Protein AF-A0A819NRN9-F1 (afdb_monomer_lite)

pLDDT: mean 94.6, std 5.28, range [55.69, 98.19]

Sequence (116 aa):
NAHVSIFRCGPLIDLCRGPPIRHTGKVKAFAITKNSSTYWEGDQTRETLQRIYGISFPEAKQLKEWKHLQEEAAKRNHRKIGLEQDLFFFHELSPGSCFFHPKGAHIYNKLIEFIR

Radius of gyration: 22.33 Å; chains: 1; bounding box: 48×38×54 Å

Foldseek 3Di:
DDDWDWDDDPPDIDTDPDDDDPHPVQFDDKDWDDKDWAAVVNDPVHDIDIDIDMDTDSDPVVVVVVVVVVVVVVVVDCVVVCVVVQQWDDDPVDPPDIGGDPNVVVVVVVVVVVVD

Structure (mmCIF, N/CA/C/O backbone):
data_AF-A0A819NRN9-F1
#
_entry.id   AF-A0A819NRN9-F1
#
loop_
_atom_site.group_PDB
_atom_site.id
_atom_site.type_symbol
_atom_site.label_atom_id
_atom_site.label_alt_id
_atom_site.label_comp_id
_atom_site.label_asym_id
_atom_site.label_entity_id
_atom_site.label_seq_id
_atom_site.pdbx_PDB_ins_code
_atom_site.Cartn_x
_atom_site.Cartn_y
_atom_site.Cartn_z
_atom_site.occupancy
_atom_site.B_iso_or_equiv
_atom_site.auth_seq_id
_atom_site.auth_comp_id
_atom_site.auth_asym_id
_atom_site.auth_atom_id
_atom_site.pdbx_PDB_model_num
ATOM 1 N N . ASN A 1 1 ? 16.189 18.869 -29.681 1.00 55.69 1 ASN A N 1
ATOM 2 C CA . ASN A 1 1 ? 15.916 17.455 -30.017 1.00 55.69 1 ASN A CA 1
ATOM 3 C C . ASN A 1 1 ? 15.747 16.643 -28.750 1.00 55.69 1 ASN A C 1
ATOM 5 O O . ASN A 1 1 ? 16.643 16.657 -27.918 1.00 55.69 1 ASN A O 1
ATOM 9 N N . ALA A 1 2 ? 14.599 15.988 -28.577 1.00 79.31 2 ALA A N 1
ATOM 10 C CA . ALA A 1 2 ? 14.393 15.053 -27.475 1.00 79.31 2 ALA A CA 1
ATOM 11 C C . ALA A 1 2 ? 14.984 13.689 -27.863 1.00 79.31 2 ALA A C 1
ATOM 13 O O . ALA A 1 2 ? 14.627 13.137 -28.901 1.00 79.31 2 ALA A O 1
ATOM 14 N N . HIS A 1 3 ? 15.904 13.164 -27.055 1.00 83.94 3 HIS A N 1
ATOM 15 C CA . HIS A 1 3 ? 16.448 11.818 -27.232 1.00 83.94 3 HIS A CA 1
ATOM 16 C C . HIS A 1 3 ? 15.538 10.801 -26.532 1.00 83.94 3 HIS A C 1
ATOM 18 O O . HIS A 1 3 ? 15.150 11.006 -25.381 1.00 83.94 3 HIS A O 1
ATOM 24 N N . VAL A 1 4 ? 15.202 9.710 -27.224 1.00 88.19 4 VAL A N 1
ATOM 25 C CA . VAL A 1 4 ? 14.418 8.590 -26.681 1.00 88.19 4 VAL A CA 1
ATOM 26 C C . VAL A 1 4 ? 15.351 7.404 -26.465 1.00 88.19 4 VAL A C 1
ATOM 28 O O . VAL A 1 4 ? 16.117 7.046 -27.356 1.00 88.19 4 VAL A O 1
ATOM 31 N N . SER A 1 5 ? 15.293 6.802 -25.281 1.00 91.25 5 SER A N 1
ATOM 32 C CA . SER A 1 5 ? 16.061 5.611 -24.924 1.00 91.25 5 SER A CA 1
ATOM 33 C C . SER A 1 5 ? 15.156 4.385 -24.850 1.00 91.25 5 SER A C 1
ATOM 35 O O . SER A 1 5 ? 14.012 4.462 -24.403 1.00 91.25 5 SER A O 1
ATOM 37 N N . ILE A 1 6 ? 15.698 3.249 -25.281 1.00 91.75 6 ILE A N 1
ATOM 38 C CA . ILE A 1 6 ? 15.008 1.961 -25.320 1.00 91.75 6 ILE A CA 1
ATOM 39 C C . ILE A 1 6 ? 15.809 0.966 -24.482 1.00 91.75 6 ILE A C 1
ATOM 41 O O . ILE A 1 6 ? 17.027 0.860 -24.631 1.00 91.75 6 ILE A O 1
ATOM 45 N N . PHE A 1 7 ? 15.126 0.222 -23.618 1.00 90.75 7 PHE A N 1
ATOM 46 C CA . PHE A 1 7 ? 15.684 -0.892 -22.867 1.00 90.75 7 PHE A CA 1
ATOM 47 C C . PHE A 1 7 ? 15.186 -2.218 -23.442 1.00 90.75 7 PHE A C 1
ATOM 49 O O . PHE A 1 7 ? 14.002 -2.371 -23.726 1.00 90.75 7 PHE A O 1
ATOM 56 N N . ARG A 1 8 ? 16.085 -3.196 -23.593 1.00 91.12 8 ARG A N 1
ATOM 57 C CA . ARG A 1 8 ? 15.747 -4.543 -24.064 1.00 91.12 8 ARG A CA 1
ATOM 58 C C . ARG A 1 8 ? 16.192 -5.594 -23.055 1.00 91.12 8 ARG A C 1
ATOM 60 O O . ARG A 1 8 ? 17.357 -5.629 -22.668 1.00 91.12 8 ARG A O 1
ATOM 67 N N . CYS A 1 9 ? 15.282 -6.492 -22.690 1.00 92.00 9 CYS A N 1
ATOM 68 C CA . CYS A 1 9 ? 15.538 -7.646 -21.832 1.00 92.00 9 CYS A CA 1
ATOM 69 C C . CYS A 1 9 ? 14.940 -8.909 -22.471 1.00 92.00 9 CYS A C 1
ATOM 71 O O . CYS A 1 9 ? 13.758 -9.207 -22.312 1.00 92.00 9 CYS A O 1
ATOM 73 N N . GLY A 1 10 ? 15.754 -9.657 -23.223 1.00 91.12 10 GLY A N 1
ATOM 74 C CA . GLY A 1 10 ? 15.272 -10.794 -24.013 1.00 91.12 10 GLY A CA 1
ATOM 75 C C . GLY A 1 10 ? 14.287 -10.337 -25.107 1.00 91.12 10 GLY A C 1
ATOM 76 O O . GLY A 1 10 ? 14.679 -9.508 -25.940 1.00 91.12 10 GLY A O 1
ATOM 77 N N . PRO A 1 11 ? 13.040 -10.854 -25.135 1.00 95.31 11 PRO A N 1
ATOM 78 C CA . PRO A 1 11 ? 12.002 -10.392 -26.059 1.00 95.31 11 PRO A CA 1
ATOM 79 C C . PRO A 1 11 ? 11.319 -9.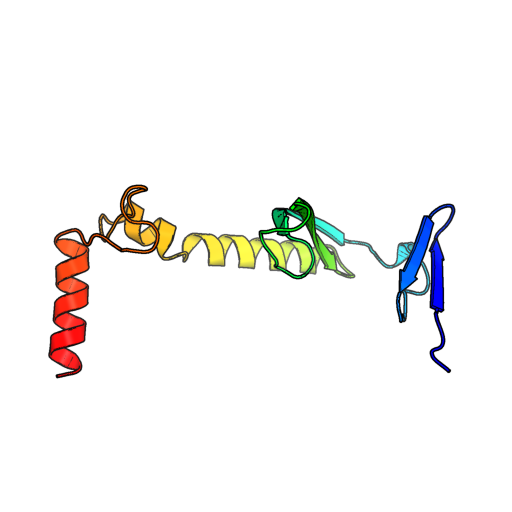088 -25.610 1.00 95.31 11 PRO A C 1
ATOM 81 O O . PRO A 1 11 ? 10.659 -8.450 -26.422 1.00 95.31 11 PRO A O 1
ATOM 84 N N . LEU A 1 12 ? 11.470 -8.681 -24.342 1.00 93.44 12 LEU A N 1
ATOM 85 C CA . LEU A 1 12 ? 10.867 -7.456 -23.818 1.00 93.44 12 LEU A CA 1
ATOM 86 C C . LEU A 1 12 ? 11.634 -6.229 -24.320 1.00 93.44 12 LEU A C 1
ATOM 88 O O . LEU A 1 12 ? 12.857 -6.160 -24.172 1.00 93.44 12 LEU A O 1
ATOM 92 N N . ILE A 1 13 ? 10.903 -5.255 -24.858 1.00 94.12 13 ILE A N 1
ATOM 93 C CA . ILE A 1 13 ? 11.399 -3.934 -25.244 1.00 94.12 13 ILE A CA 1
ATOM 94 C C . ILE A 1 13 ? 10.546 -2.903 -24.509 1.00 94.12 13 ILE A C 1
ATOM 96 O O . ILE A 1 13 ? 9.323 -2.956 -24.599 1.00 94.12 13 ILE A O 1
ATOM 100 N N . ASP A 1 14 ? 11.186 -1.992 -23.782 1.00 93.31 14 ASP A N 1
ATOM 101 C CA . ASP A 1 14 ? 10.513 -0.975 -22.976 1.00 93.31 14 ASP A CA 1
ATOM 102 C C . ASP A 1 14 ? 11.146 0.411 -23.169 1.00 93.31 14 ASP A C 1
ATOM 104 O O . ASP A 1 14 ? 12.352 0.544 -23.402 1.00 93.31 14 ASP A O 1
ATOM 108 N N . LEU A 1 15 ? 10.327 1.456 -23.076 1.00 93.69 15 LEU A N 1
ATOM 109 C CA . LEU A 1 15 ? 10.742 2.850 -23.213 1.00 93.69 15 LEU A CA 1
ATOM 110 C C . LEU A 1 15 ? 11.011 3.430 -21.825 1.00 93.69 15 LEU A C 1
ATOM 112 O O . LEU A 1 15 ? 10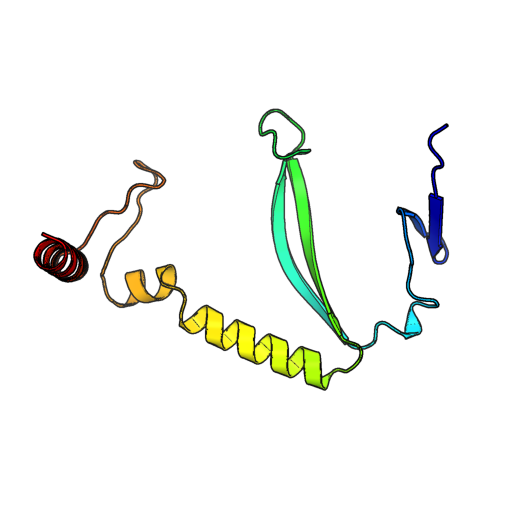.103 3.862 -21.121 1.00 93.69 15 LEU A O 1
ATOM 116 N N . CYS A 1 16 ? 12.282 3.468 -21.431 1.00 89.44 16 CYS A N 1
ATOM 117 C CA . CYS A 1 16 ? 12.692 3.951 -20.118 1.00 89.44 16 CYS A CA 1
ATOM 118 C C . CYS A 1 16 ? 13.937 4.836 -20.223 1.00 89.44 16 CYS A C 1
ATOM 120 O O . CYS A 1 16 ? 14.848 4.555 -21.003 1.00 89.44 16 CYS A O 1
ATOM 122 N N . ARG A 1 17 ? 13.995 5.901 -19.409 1.00 88.69 17 ARG A N 1
ATOM 123 C CA . ARG A 1 17 ? 15.134 6.839 -19.336 1.00 88.69 17 ARG A CA 1
ATOM 124 C C . ARG A 1 17 ? 16.331 6.314 -18.520 1.00 88.69 17 ARG A C 1
ATOM 126 O O . ARG A 1 17 ? 17.376 6.954 -18.515 1.00 88.69 17 ARG A O 1
ATOM 133 N N . GLY A 1 18 ? 16.217 5.132 -17.905 1.00 73.81 18 GLY A N 1
ATOM 134 C CA . GLY A 1 18 ? 17.344 4.362 -17.358 1.00 73.81 18 GLY A CA 1
ATOM 135 C C . GLY A 1 18 ? 17.565 4.486 -15.843 1.00 73.81 18 GLY A C 1
ATOM 136 O O . GLY A 1 18 ? 16.624 4.792 -15.117 1.00 73.81 18 GLY A O 1
ATOM 137 N N . PRO A 1 19 ? 18.810 4.236 -15.377 1.00 87.38 19 PRO A N 1
ATOM 138 C CA . PRO A 1 19 ? 19.658 3.161 -15.877 1.00 87.38 19 PRO A CA 1
ATOM 139 C C . PRO A 1 19 ? 19.101 1.809 -15.392 1.00 87.38 19 PRO A C 1
ATOM 141 O O . PRO A 1 19 ? 18.822 1.644 -14.201 1.00 87.38 19 PRO A O 1
ATOM 144 N N . PRO A 1 20 ? 18.942 0.814 -16.277 1.00 85.94 20 PRO A N 1
ATOM 145 C CA . PRO A 1 20 ? 18.553 -0.514 -15.836 1.00 85.94 20 PRO A CA 1
ATOM 146 C C . PRO A 1 20 ? 19.670 -1.136 -14.988 1.00 85.94 20 PRO A C 1
ATOM 148 O O . PRO A 1 20 ? 20.856 -0.819 -15.124 1.00 85.94 20 PRO A O 1
ATOM 151 N N . ILE A 1 21 ? 19.307 -2.100 -14.146 1.00 89.56 21 ILE A N 1
ATOM 152 C CA . ILE A 1 21 ? 20.296 -3.016 -13.575 1.00 89.56 21 ILE A CA 1
ATOM 153 C C . ILE A 1 21 ? 21.051 -3.734 -14.705 1.00 89.56 21 ILE A C 1
ATOM 155 O O . ILE A 1 21 ? 20.478 -4.060 -15.741 1.00 89.56 21 ILE A O 1
ATOM 159 N N . ARG A 1 22 ? 22.343 -4.022 -14.499 1.00 89.25 22 ARG A N 1
ATOM 160 C CA . ARG A 1 22 ? 23.201 -4.617 -15.547 1.00 89.25 22 ARG A CA 1
ATOM 161 C C . ARG A 1 22 ? 22.694 -5.963 -16.083 1.00 89.25 22 ARG A C 1
ATOM 163 O O . ARG A 1 22 ? 22.927 -6.275 -17.241 1.00 89.25 22 ARG A O 1
ATOM 170 N N . HIS A 1 23 ? 22.055 -6.768 -15.238 1.00 89.94 23 HIS A N 1
ATOM 171 C CA . HIS A 1 23 ? 21.435 -8.040 -15.611 1.00 89.94 23 HIS A CA 1
ATOM 172 C C . HIS A 1 23 ? 20.358 -8.415 -14.583 1.00 89.94 23 HIS A C 1
ATOM 174 O O . HIS A 1 23 ? 20.474 -8.083 -13.399 1.00 89.94 23 HIS A O 1
ATOM 180 N N . THR A 1 24 ? 19.333 -9.155 -15.014 1.00 90.56 24 THR A N 1
ATOM 181 C CA . THR A 1 24 ? 18.179 -9.545 -14.179 1.00 90.56 24 THR A CA 1
ATOM 182 C C . THR A 1 24 ? 18.555 -10.427 -12.993 1.00 90.56 24 THR A C 1
ATOM 184 O O . THR A 1 24 ? 17.895 -10.371 -11.963 1.00 90.56 24 THR A O 1
ATOM 187 N N . GLY A 1 25 ? 19.678 -11.151 -13.066 1.00 90.31 25 GLY A N 1
ATOM 188 C CA . GLY A 1 25 ? 20.195 -11.950 -11.949 1.00 90.31 25 GLY A CA 1
ATOM 189 C C . GLY A 1 25 ? 20.535 -11.157 -10.676 1.00 90.31 25 GLY A C 1
ATOM 190 O O . GLY A 1 25 ? 20.814 -11.784 -9.653 1.00 90.31 25 GLY A O 1
ATOM 191 N N . LYS A 1 26 ? 20.528 -9.813 -10.717 1.00 89.88 26 LYS A N 1
ATOM 192 C CA . LYS A 1 26 ? 20.623 -8.952 -9.524 1.00 89.88 26 LYS A CA 1
ATOM 193 C C . LYS A 1 26 ? 19.304 -8.823 -8.752 1.00 89.88 26 LYS A C 1
ATOM 195 O O . LYS A 1 26 ? 19.339 -8.471 -7.579 1.00 89.88 26 LYS A O 1
ATOM 200 N N . VAL A 1 27 ? 18.163 -9.115 -9.375 1.00 91.62 27 VAL A N 1
ATOM 201 C CA . VAL A 1 27 ? 16.865 -9.178 -8.691 1.00 91.62 27 VAL A CA 1
ATOM 202 C C . VAL A 1 27 ? 16.776 -10.537 -8.007 1.00 91.62 27 VAL A C 1
ATOM 204 O O . VAL A 1 27 ? 16.525 -11.546 -8.659 1.00 91.62 27 VAL A O 1
ATOM 207 N N . LYS A 1 28 ? 17.062 -10.585 -6.703 1.00 92.69 28 LYS A N 1
ATOM 208 C CA . LYS A 1 28 ? 17.082 -11.841 -5.937 1.00 92.69 28 LYS A CA 1
ATOM 209 C C . LYS A 1 28 ? 15.779 -12.078 -5.194 1.00 92.69 28 LYS A C 1
ATOM 211 O O . LYS A 1 28 ? 15.142 -13.107 -5.383 1.00 92.69 28 LYS A O 1
ATOM 216 N N . ALA A 1 29 ? 15.391 -11.129 -4.349 1.00 96.62 29 ALA A N 1
ATOM 217 C CA . ALA A 1 29 ? 14.164 -11.207 -3.579 1.00 96.62 29 ALA A CA 1
ATOM 218 C C . ALA A 1 29 ? 13.153 -10.227 -4.170 1.00 96.62 29 ALA A C 1
ATOM 220 O O . ALA A 1 29 ? 13.424 -9.033 -4.230 1.00 96.62 29 ALA A O 1
ATOM 221 N N . PHE A 1 30 ? 11.998 -10.721 -4.604 1.00 96.75 30 PHE A N 1
ATOM 222 C CA . PHE A 1 30 ? 10.915 -9.914 -5.161 1.00 96.75 30 PHE A CA 1
ATOM 223 C C . PHE A 1 30 ? 9.569 -10.412 -4.634 1.00 96.75 30 PHE A C 1
ATOM 225 O O . PHE A 1 30 ? 9.397 -11.604 -4.376 1.00 96.75 30 PHE A O 1
ATOM 232 N N . ALA A 1 31 ? 8.615 -9.501 -4.464 1.00 96.94 31 ALA A N 1
ATOM 233 C CA . ALA A 1 31 ? 7.236 -9.838 -4.148 1.00 96.94 31 ALA A CA 1
ATOM 234 C C . ALA A 1 31 ? 6.269 -8.867 -4.827 1.00 96.94 31 ALA A C 1
ATOM 236 O O . ALA A 1 31 ? 6.492 -7.656 -4.817 1.00 96.94 31 ALA A O 1
ATOM 237 N N . ILE A 1 32 ? 5.164 -9.405 -5.345 1.00 97.25 32 ILE A N 1
ATOM 238 C CA . ILE A 1 32 ? 3.968 -8.628 -5.688 1.00 97.25 32 ILE A CA 1
ATOM 239 C C . ILE A 1 32 ? 3.213 -8.351 -4.387 1.00 97.25 32 ILE A C 1
ATOM 241 O O . ILE A 1 32 ? 3.057 -9.248 -3.559 1.00 97.25 32 ILE A O 1
ATOM 245 N N . THR A 1 33 ? 2.781 -7.110 -4.186 1.00 96.19 33 THR A N 1
ATOM 246 C CA . THR A 1 33 ? 2.251 -6.647 -2.894 1.00 96.19 33 THR A CA 1
ATOM 247 C C . THR A 1 33 ? 0.772 -6.294 -2.950 1.00 96.19 33 THR A C 1
ATOM 249 O O . THR A 1 33 ? 0.050 -6.543 -1.988 1.00 96.19 33 THR A O 1
ATOM 252 N N . LYS A 1 34 ? 0.310 -5.703 -4.055 1.00 95.88 34 LYS A N 1
ATOM 253 C CA . LYS A 1 34 ? -1.065 -5.219 -4.205 1.00 95.88 34 LYS A CA 1
ATOM 254 C C . LYS A 1 34 ? -1.425 -5.053 -5.680 1.00 95.88 34 LYS A C 1
ATOM 256 O O . LYS A 1 34 ? -0.574 -4.675 -6.481 1.00 95.88 34 LYS A O 1
ATOM 261 N N . ASN A 1 35 ? -2.697 -5.235 -6.019 1.00 97.19 35 ASN A N 1
ATOM 262 C CA . ASN A 1 35 ? -3.295 -4.722 -7.249 1.00 97.19 35 ASN A CA 1
ATOM 263 C C . ASN A 1 35 ? -4.202 -3.512 -6.953 1.00 97.19 35 ASN A C 1
ATOM 265 O O . ASN A 1 35 ? -4.781 -3.383 -5.871 1.00 97.19 35 ASN A O 1
ATOM 269 N N . SER A 1 36 ? -4.324 -2.600 -7.910 1.00 97.06 36 SER A N 1
ATOM 270 C CA . SER A 1 36 ? -5.327 -1.533 -7.892 1.00 97.06 36 SER A CA 1
ATOM 271 C C . SER A 1 36 ? -5.715 -1.134 -9.309 1.00 97.06 36 SER A C 1
ATOM 273 O O . SER A 1 36 ? -4.994 -1.427 -10.258 1.00 97.06 36 SER A O 1
ATOM 275 N N . SER A 1 37 ? -6.812 -0.398 -9.449 1.00 96.69 37 SER A N 1
ATOM 276 C CA . SER A 1 37 ? -7.107 0.358 -10.664 1.00 96.69 37 SER A CA 1
ATOM 277 C C . SER A 1 37 ? -6.636 1.807 -10.524 1.00 96.69 37 SER A C 1
ATOM 279 O O . SER A 1 37 ? -6.417 2.317 -9.422 1.00 96.69 37 SER A O 1
ATOM 281 N N . THR A 1 38 ? -6.410 2.462 -11.653 1.00 96.44 38 THR A N 1
ATOM 282 C CA . THR A 1 38 ? -6.136 3.898 -11.754 1.00 96.44 38 THR A CA 1
ATOM 283 C C . THR A 1 38 ? -6.610 4.383 -13.120 1.00 96.44 38 THR A C 1
ATOM 285 O O . THR A 1 38 ? -6.982 3.562 -13.951 1.00 96.44 38 THR A O 1
ATOM 288 N N . TYR A 1 39 ? -6.578 5.684 -13.370 1.00 97.56 39 TYR A N 1
ATOM 289 C CA . TYR A 1 39 ? -6.902 6.248 -14.677 1.00 97.56 39 TYR A CA 1
ATOM 290 C C . TYR A 1 39 ? -5.646 6.815 -15.331 1.00 97.56 39 TYR A C 1
ATOM 292 O O . TYR A 1 39 ? -4.708 7.212 -14.627 1.00 97.56 39 TYR A O 1
ATOM 300 N N . TRP A 1 40 ? -5.602 6.844 -16.664 1.00 96.56 40 TRP A N 1
ATOM 301 C CA . TRP A 1 40 ? -4.494 7.474 -17.384 1.00 96.56 40 TRP A CA 1
ATOM 302 C C . TRP A 1 40 ? -4.327 8.938 -16.954 1.00 96.56 40 TRP A C 1
ATOM 304 O O . TRP A 1 40 ? -5.298 9.688 -16.899 1.00 96.56 40 TRP A O 1
ATOM 314 N N . GLU A 1 41 ? -3.102 9.330 -16.591 1.00 94.81 41 GLU A N 1
ATOM 315 C CA . GLU A 1 41 ? -2.774 10.654 -16.022 1.00 94.81 41 GLU A CA 1
ATOM 316 C C . GLU A 1 41 ? -3.594 11.058 -14.774 1.00 94.81 41 GLU A C 1
ATOM 318 O O . GLU A 1 41 ? -3.551 12.208 -14.348 1.00 94.81 41 GLU A O 1
ATOM 323 N N . GLY A 1 42 ? -4.305 10.117 -14.140 1.00 94.31 42 GLY A N 1
ATOM 324 C CA . GLY A 1 42 ? -5.222 10.405 -13.033 1.00 94.31 42 GLY A CA 1
ATOM 325 C C . GLY A 1 42 ? -6.555 11.033 -13.459 1.00 94.31 42 GLY A C 1
ATOM 326 O O . GLY A 1 42 ? -7.329 11.432 -12.594 1.00 94.31 42 GLY A O 1
ATOM 327 N N . ASP A 1 43 ? -6.839 11.101 -14.761 1.00 96.75 43 ASP A N 1
ATOM 328 C CA . ASP A 1 43 ? -8.065 11.668 -15.321 1.00 96.75 43 ASP A CA 1
ATOM 329 C C . ASP A 1 43 ? -9.158 10.598 -15.438 1.00 96.75 43 ASP A C 1
ATOM 331 O O . ASP A 1 43 ? -9.092 9.713 -16.290 1.00 96.75 43 ASP A O 1
ATOM 335 N N . GLN A 1 44 ? -10.189 10.699 -14.595 1.00 95.25 44 GLN A N 1
ATOM 336 C CA . GLN A 1 44 ? -11.310 9.749 -14.535 1.00 95.25 44 GLN A CA 1
ATOM 337 C C . GLN A 1 44 ? -12.131 9.634 -15.829 1.00 95.25 44 GLN A C 1
ATOM 339 O O . GLN A 1 44 ? -12.910 8.696 -15.967 1.00 95.25 44 GLN A O 1
ATOM 344 N N . THR A 1 45 ? -11.991 1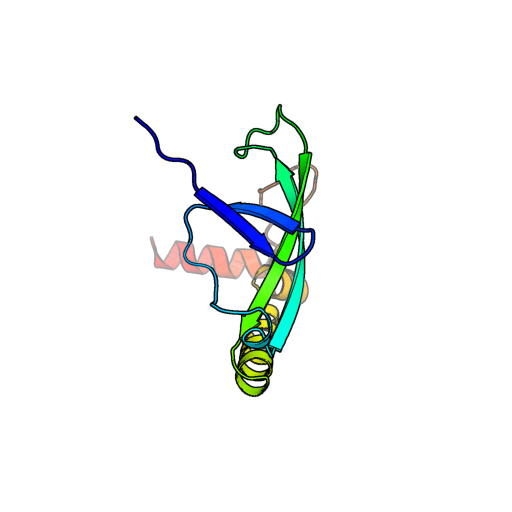0.580 -16.764 1.00 97.12 45 THR A N 1
ATOM 345 C CA . THR A 1 45 ? -12.672 10.523 -18.067 1.00 97.12 45 THR A CA 1
ATOM 346 C C . THR A 1 45 ? -11.945 9.635 -19.078 1.00 97.12 45 THR A C 1
ATOM 348 O O . THR A 1 45 ? -12.494 9.323 -20.135 1.00 97.12 45 THR A O 1
ATOM 351 N N . ARG A 1 46 ? -10.713 9.219 -18.764 1.00 96.50 46 ARG A N 1
ATOM 352 C CA . ARG A 1 46 ? -9.855 8.413 -19.634 1.00 96.50 46 ARG A CA 1
ATOM 353 C C . ARG A 1 46 ? -9.864 6.940 -19.240 1.00 96.50 46 ARG A C 1
ATOM 355 O O . ARG A 1 46 ? -10.515 6.508 -18.291 1.00 96.50 46 ARG A O 1
ATOM 362 N N . GLU A 1 47 ? -9.111 6.156 -20.002 1.00 96.19 47 GLU A N 1
ATOM 363 C CA . GLU A 1 47 ? -8.989 4.713 -19.830 1.00 96.19 47 GLU A CA 1
ATOM 364 C C . GLU A 1 47 ? -8.608 4.318 -18.396 1.00 96.19 47 GLU A C 1
ATOM 366 O O . GLU A 1 47 ? -7.708 4.892 -17.771 1.00 96.19 47 GLU A O 1
ATOM 371 N N . THR A 1 48 ? -9.290 3.287 -17.891 1.00 97.12 48 THR A N 1
ATOM 372 C CA . THR A 1 48 ? -8.942 2.647 -16.622 1.00 97.12 48 THR A CA 1
ATOM 373 C C . THR A 1 48 ? -7.797 1.666 -16.841 1.00 97.12 48 THR A C 1
ATOM 375 O O . THR A 1 48 ? -7.870 0.776 -17.684 1.00 97.12 48 THR A O 1
ATOM 378 N N . LEU A 1 49 ? -6.753 1.789 -16.031 1.00 97.50 49 LEU A N 1
ATOM 379 C CA . LEU A 1 49 ? -5.558 0.961 -16.057 1.00 97.50 49 LEU A CA 1
ATOM 380 C C . LEU A 1 49 ? -5.494 0.055 -14.832 1.00 97.50 49 LEU A C 1
ATOM 382 O O . LEU A 1 49 ? -5.858 0.448 -13.720 1.00 97.50 49 LEU A O 1
ATOM 386 N N . GLN A 1 50 ? -4.954 -1.145 -15.027 1.00 97.69 50 GLN A N 1
ATOM 387 C CA . GLN A 1 50 ? -4.605 -2.054 -13.940 1.00 97.69 50 GLN A CA 1
ATOM 388 C C . GLN A 1 50 ? -3.172 -1.781 -13.486 1.00 97.69 50 GLN A C 1
ATOM 390 O O . GLN A 1 50 ? -2.234 -1.793 -14.281 1.00 97.69 50 GLN A O 1
ATOM 395 N N . ARG A 1 51 ? -2.997 -1.542 -12.189 1.00 97.31 51 ARG A N 1
ATOM 396 C CA . ARG A 1 51 ? -1.705 -1.284 -11.560 1.00 97.31 51 ARG A CA 1
ATOM 397 C C . ARG A 1 51 ? -1.345 -2.435 -10.631 1.00 97.31 51 ARG A C 1
ATOM 399 O O . ARG A 1 51 ? -2.081 -2.745 -9.696 1.00 97.31 51 ARG A O 1
ATOM 406 N N . ILE A 1 52 ? -0.174 -3.020 -10.858 1.00 97.75 52 ILE A N 1
ATOM 407 C CA . ILE A 1 52 ? 0.410 -4.053 -10.001 1.00 97.75 52 ILE A CA 1
ATOM 408 C C . ILE A 1 52 ? 1.585 -3.433 -9.249 1.00 97.75 52 ILE A C 1
ATOM 410 O O . ILE A 1 52 ? 2.523 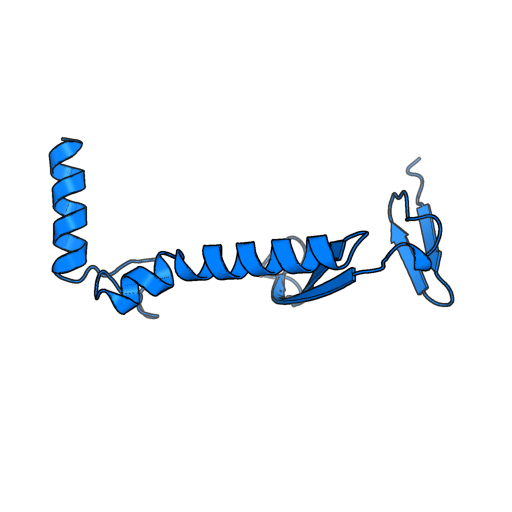-2.920 -9.855 1.00 97.75 52 ILE A O 1
ATOM 414 N N . TYR A 1 53 ? 1.528 -3.472 -7.922 1.00 98.12 53 TYR A N 1
ATOM 415 C CA . TYR A 1 53 ? 2.615 -3.045 -7.052 1.00 98.12 53 TYR A CA 1
ATOM 416 C C . TYR A 1 53 ? 3.521 -4.231 -6.741 1.00 98.12 53 TYR A C 1
ATOM 418 O O . TYR A 1 53 ? 3.052 -5.326 -6.422 1.00 98.12 53 TYR A O 1
ATOM 426 N N . GLY A 1 54 ? 4.827 -3.997 -6.782 1.00 96.81 54 GLY A N 1
ATOM 427 C CA . GLY A 1 54 ? 5.832 -4.968 -6.381 1.00 96.81 54 GLY A CA 1
ATOM 428 C C . GLY A 1 54 ? 7.035 -4.283 -5.752 1.00 96.81 54 GLY A C 1
ATOM 429 O O . GLY A 1 54 ? 7.241 -3.082 -5.919 1.00 96.81 54 GLY A O 1
ATOM 430 N N . ILE A 1 55 ? 7.817 -5.053 -5.009 1.00 97.19 55 ILE A N 1
ATOM 431 C CA . ILE A 1 55 ? 9.044 -4.590 -4.366 1.00 97.19 55 ILE A CA 1
ATOM 432 C C . ILE A 1 55 ? 10.136 -5.642 -4.521 1.00 97.19 55 ILE A C 1
ATOM 434 O O . ILE A 1 55 ? 9.852 -6.841 -4.507 1.00 97.19 55 ILE A O 1
ATOM 438 N N . SER A 1 56 ? 11.385 -5.201 -4.658 1.00 96.56 56 SER A N 1
ATOM 439 C CA . SER A 1 56 ? 12.548 -6.085 -4.713 1.00 96.56 56 SER A CA 1
ATOM 440 C C . SER A 1 56 ? 13.671 -5.626 -3.795 1.00 96.56 56 SER A C 1
ATOM 442 O O . SER A 1 56 ? 13.904 -4.426 -3.667 1.00 96.56 56 SER A O 1
ATOM 444 N N . PHE A 1 57 ? 14.418 -6.584 -3.251 1.00 95.69 57 PHE A N 1
ATOM 445 C CA . PHE A 1 57 ? 15.628 -6.366 -2.466 1.00 95.69 57 PHE A CA 1
ATOM 446 C C . PHE A 1 57 ? 16.795 -7.220 -2.997 1.00 95.69 57 PHE A C 1
ATOM 448 O O . PHE A 1 57 ? 16.563 -8.301 -3.557 1.00 95.69 57 PHE A O 1
ATOM 455 N N . PRO A 1 58 ? 18.052 -6.774 -2.802 1.00 93.75 58 PRO A N 1
ATOM 456 C CA . PRO A 1 58 ? 19.239 -7.581 -3.091 1.00 93.75 58 PRO A CA 1
ATOM 457 C C . PRO A 1 58 ? 19.287 -8.903 -2.315 1.00 93.75 58 PRO A C 1
ATOM 459 O O . PRO A 1 58 ? 19.800 -9.891 -2.836 1.00 93.75 58 PRO A O 1
ATOM 462 N N . GLU A 1 59 ? 18.729 -8.941 -1.099 1.00 95.06 59 GLU A N 1
ATOM 463 C CA . GLU A 1 59 ? 18.745 -10.116 -0.224 1.00 95.06 59 GLU A CA 1
ATOM 464 C C . GLU A 1 59 ? 17.354 -10.490 0.309 1.00 95.06 59 GLU A C 1
ATOM 466 O O . GLU A 1 59 ? 16.519 -9.638 0.624 1.00 95.06 59 GLU A O 1
ATOM 471 N N . ALA A 1 60 ? 17.118 -11.792 0.500 1.00 96.00 60 ALA A N 1
ATOM 472 C CA . ALA A 1 60 ? 15.854 -12.308 1.035 1.00 96.00 60 ALA A CA 1
ATOM 473 C C . ALA A 1 60 ? 15.579 -11.861 2.482 1.00 96.00 60 ALA A C 1
ATOM 475 O O . ALA A 1 60 ? 14.418 -11.683 2.859 1.00 96.00 60 ALA A O 1
ATOM 476 N N . LYS A 1 61 ? 16.631 -11.636 3.283 1.00 97.56 61 LYS A N 1
ATOM 477 C CA . LYS A 1 61 ? 16.509 -11.148 4.665 1.00 97.56 61 LYS A CA 1
ATOM 478 C C . LYS A 1 61 ? 15.828 -9.777 4.715 1.00 97.56 61 LYS A C 1
ATOM 480 O O . LYS A 1 61 ? 14.905 -9.596 5.502 1.00 97.56 61 LYS A O 1
ATOM 485 N N . GLN A 1 62 ? 16.220 -8.864 3.827 1.00 97.75 62 GLN A N 1
ATOM 486 C CA . GLN A 1 62 ? 15.648 -7.517 3.745 1.00 97.75 62 GLN A CA 1
ATOM 487 C C . GLN A 1 62 ? 14.174 -7.551 3.330 1.00 97.75 62 GLN A C 1
ATOM 489 O O . GLN A 1 62 ? 13.356 -6.832 3.892 1.00 97.75 62 GLN A O 1
ATOM 494 N N . LEU A 1 63 ? 13.804 -8.438 2.396 1.00 97.62 63 LEU A N 1
ATOM 495 C CA . LEU A 1 63 ? 12.399 -8.616 2.025 1.00 97.62 63 LEU A CA 1
ATOM 496 C C . LEU A 1 63 ? 11.564 -9.142 3.202 1.00 97.62 63 LEU A C 1
ATOM 498 O O . LEU A 1 63 ? 10.430 -8.705 3.388 1.00 97.62 63 LEU A O 1
ATOM 502 N N . LYS A 1 64 ? 12.107 -10.070 3.999 1.00 97.75 64 LYS A N 1
ATOM 503 C CA . LYS A 1 64 ? 11.431 -10.589 5.196 1.00 97.75 64 LYS A CA 1
ATOM 504 C C . LYS A 1 64 ? 11.232 -9.495 6.247 1.00 97.75 64 LYS A C 1
ATOM 506 O O . LYS A 1 64 ? 10.137 -9.371 6.785 1.00 97.75 64 LYS A O 1
ATOM 511 N N . GLU A 1 65 ? 12.263 -8.697 6.504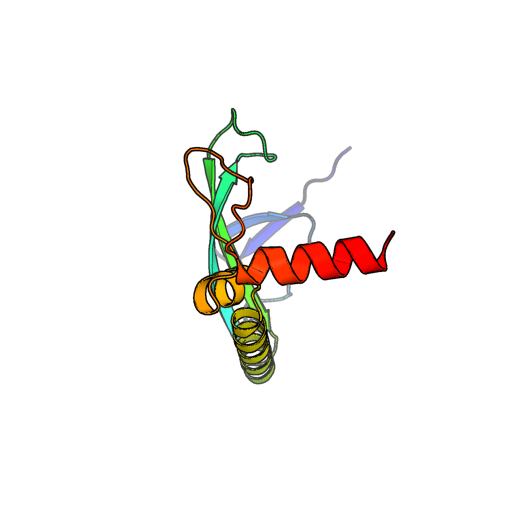 1.00 98.19 65 GLU A N 1
ATOM 512 C CA . GLU A 1 65 ? 12.194 -7.553 7.418 1.00 98.19 65 GLU A CA 1
ATOM 513 C C . GLU A 1 65 ? 11.168 -6.519 6.944 1.00 98.19 65 GLU A C 1
ATOM 515 O O . GLU A 1 65 ? 10.293 -6.117 7.708 1.00 98.19 65 GLU A O 1
ATOM 520 N N . TRP A 1 66 ? 11.190 -6.169 5.656 1.00 97.94 66 TRP A N 1
ATOM 521 C CA . TRP A 1 66 ? 10.205 -5.266 5.072 1.00 97.94 66 TRP A CA 1
ATOM 522 C C . TRP A 1 66 ? 8.773 -5.794 5.226 1.00 97.94 66 TRP A C 1
ATOM 524 O O . TRP A 1 66 ? 7.892 -5.037 5.627 1.00 97.94 66 TRP A O 1
ATOM 534 N N . LYS A 1 67 ? 8.531 -7.090 4.970 1.00 97.50 67 LYS A N 1
ATOM 535 C CA . LYS A 1 67 ? 7.207 -7.711 5.163 1.00 97.50 67 LYS A CA 1
ATOM 536 C C . LYS A 1 67 ? 6.747 -7.625 6.615 1.00 97.50 67 LYS A C 1
ATOM 538 O O . LYS A 1 67 ? 5.607 -7.240 6.856 1.00 97.50 67 LYS A O 1
ATOM 543 N N . HIS A 1 68 ? 7.639 -7.902 7.562 1.00 97.81 68 HIS A N 1
ATOM 544 C CA . HIS A 1 68 ? 7.332 -7.770 8.982 1.00 97.81 68 HIS A CA 1
ATOM 545 C C . HIS A 1 68 ? 6.931 -6.329 9.344 1.00 97.81 68 HIS A C 1
ATOM 547 O O . HIS A 1 68 ? 5.919 -6.117 10.009 1.00 97.81 68 HIS A O 1
ATOM 553 N N . LEU A 1 69 ? 7.648 -5.325 8.827 1.00 97.75 69 LEU A N 1
ATOM 554 C CA . LEU A 1 69 ? 7.285 -3.916 9.016 1.00 97.75 69 LEU A CA 1
ATOM 555 C C . LEU A 1 69 ? 5.923 -3.568 8.396 1.00 97.75 69 LEU A C 1
ATOM 557 O O . LEU A 1 69 ? 5.167 -2.798 8.987 1.00 97.75 69 LEU A O 1
ATOM 561 N N . GLN A 1 70 ? 5.579 -4.132 7.232 1.00 97.25 70 GLN A N 1
ATOM 562 C CA . GLN A 1 70 ? 4.257 -3.927 6.627 1.00 97.25 70 GLN A CA 1
ATOM 563 C C . GLN A 1 70 ? 3.131 -4.558 7.457 1.00 97.25 70 GLN A C 1
ATOM 565 O O . GLN A 1 70 ? 2.076 -3.945 7.613 1.00 97.25 70 GLN A O 1
ATOM 570 N N . GLU A 1 71 ? 3.342 -5.750 8.016 1.00 96.44 71 GLU A N 1
ATOM 571 C CA . GLU A 1 71 ? 2.384 -6.402 8.921 1.00 96.44 71 GLU A CA 1
ATOM 572 C C . GLU A 1 71 ? 2.167 -5.568 10.189 1.00 96.44 71 GLU A C 1
ATOM 574 O O . GLU A 1 71 ? 1.032 -5.341 10.614 1.00 96.44 71 GLU A O 1
ATOM 579 N N . GLU A 1 72 ? 3.250 -5.045 10.760 1.00 97.69 72 GLU A N 1
ATOM 580 C CA . GLU A 1 72 ? 3.205 -4.146 11.908 1.00 97.69 72 GLU A CA 1
ATOM 581 C C . GLU A 1 72 ? 2.479 -2.829 11.582 1.00 97.69 72 GLU A C 1
ATOM 583 O O . GLU A 1 72 ? 1.626 -2.378 12.354 1.00 97.69 72 GLU A O 1
ATOM 588 N N . ALA A 1 73 ? 2.734 -2.227 10.419 1.00 96.50 73 ALA A N 1
ATOM 589 C CA . ALA A 1 73 ? 2.006 -1.043 9.967 1.00 96.50 73 ALA A CA 1
ATOM 590 C C . ALA A 1 73 ? 0.508 -1.336 9.756 1.00 96.50 73 ALA A C 1
ATOM 592 O O . ALA A 1 73 ? -0.342 -0.529 10.136 1.00 96.50 73 ALA A O 1
ATOM 593 N N . ALA A 1 74 ? 0.162 -2.510 9.217 1.00 95.38 74 ALA A N 1
ATOM 594 C CA . ALA A 1 74 ? -1.223 -2.919 8.996 1.00 95.38 74 ALA A CA 1
ATOM 595 C C . ALA A 1 74 ? -2.007 -3.083 10.309 1.00 95.38 74 ALA A C 1
ATOM 597 O O . ALA A 1 74 ? -3.178 -2.701 10.367 1.00 95.38 74 ALA A O 1
ATOM 598 N N . LYS A 1 75 ? -1.365 -3.578 11.378 1.00 96.19 75 LYS A N 1
ATOM 599 C CA . LYS A 1 75 ? -1.960 -3.636 12.728 1.00 96.19 75 LYS A CA 1
ATOM 600 C C . LYS A 1 75 ? -2.290 -2.248 13.289 1.00 96.19 75 LYS A C 1
ATOM 602 O O . LYS A 1 75 ? -3.227 -2.125 14.065 1.00 96.19 75 LYS A O 1
ATOM 607 N N . ARG A 1 76 ? -1.556 -1.208 12.877 1.00 97.06 76 ARG A N 1
ATOM 608 C CA . ARG A 1 76 ? -1.700 0.186 13.346 1.00 97.06 76 ARG A CA 1
ATOM 609 C C . ARG A 1 76 ? -2.556 1.060 12.420 1.00 97.06 76 ARG A C 1
ATOM 611 O O . ARG A 1 76 ? -2.578 2.281 12.547 1.00 97.06 76 ARG A O 1
ATOM 618 N N . ASN A 1 77 ? -3.263 0.455 11.468 1.00 97.44 77 ASN A N 1
ATOM 619 C CA . ASN A 1 77 ? -4.129 1.178 10.545 1.00 97.44 77 ASN A CA 1
ATOM 620 C C . ASN A 1 77 ? -5.379 1.699 11.276 1.00 97.44 77 ASN A C 1
ATOM 622 O O . ASN A 1 77 ? -6.220 0.908 11.703 1.00 97.44 77 ASN A O 1
ATOM 626 N N . HIS A 1 78 ? -5.535 3.025 11.355 1.00 96.25 78 HIS A N 1
ATOM 627 C CA . HIS A 1 78 ? -6.671 3.674 12.024 1.00 96.25 78 HIS A CA 1
ATOM 628 C C . HIS A 1 78 ? -8.037 3.219 11.493 1.00 96.25 78 HIS A C 1
ATOM 630 O O . HIS A 1 78 ? -9.000 3.215 12.245 1.00 96.25 78 HIS A O 1
ATOM 636 N N . ARG A 1 79 ? -8.138 2.797 10.224 1.00 95.50 79 ARG A N 1
ATOM 637 C CA . ARG A 1 79 ? -9.392 2.274 9.651 1.00 95.50 79 ARG A CA 1
ATOM 638 C C . ARG A 1 79 ? -9.780 0.930 10.256 1.00 95.50 79 ARG A C 1
ATOM 640 O O . ARG A 1 79 ? -10.955 0.675 10.469 1.00 95.50 79 ARG A O 1
ATOM 647 N N . LYS A 1 80 ? -8.786 0.083 10.532 1.00 95.81 80 LYS A N 1
ATOM 648 C CA . LYS A 1 80 ? -8.983 -1.213 11.184 1.00 95.81 80 LYS A CA 1
ATOM 649 C C . LYS A 1 80 ? -9.288 -1.010 12.667 1.00 95.81 80 LYS A C 1
ATOM 651 O O . LYS A 1 80 ? -10.318 -1.465 13.140 1.00 95.81 80 LYS A O 1
ATOM 656 N N . ILE A 1 81 ? -8.439 -0.247 13.355 1.00 97.19 81 ILE A N 1
ATOM 657 C CA . ILE A 1 81 ? -8.585 0.037 14.790 1.00 97.19 81 ILE A CA 1
ATOM 658 C C . ILE A 1 81 ? -9.900 0.770 15.080 1.00 97.19 81 ILE A C 1
ATOM 660 O O . ILE A 1 81 ? -10.595 0.434 16.029 1.00 97.19 81 ILE A O 1
ATOM 664 N N . GLY A 1 82 ? -10.252 1.761 14.258 1.00 96.75 82 GLY A N 1
ATOM 665 C CA . GLY A 1 82 ? -11.474 2.543 14.420 1.00 96.75 82 GLY A CA 1
ATOM 666 C C . GLY A 1 82 ? -12.740 1.704 14.302 1.00 96.75 82 GLY A C 1
ATOM 667 O O . GLY A 1 82 ? -13.685 1.957 15.041 1.00 96.75 82 GLY A O 1
ATOM 668 N N . LEU A 1 83 ? -12.729 0.683 13.441 1.00 95.00 83 LEU A N 1
ATOM 669 C CA . LEU A 1 83 ? -13.815 -0.288 13.338 1.00 95.00 83 LEU A CA 1
ATOM 670 C C . LEU A 1 83 ? -13.812 -1.258 14.530 1.00 95.00 83 LEU A C 1
ATOM 672 O O . LEU A 1 83 ? -14.838 -1.433 15.169 1.00 95.00 83 LEU A O 1
ATOM 676 N N . GLU A 1 84 ? -12.658 -1.848 14.864 1.00 96.62 84 GLU A N 1
ATOM 677 C CA . GLU A 1 84 ? -12.516 -2.818 15.969 1.00 96.62 84 GLU A CA 1
ATOM 678 C C . GLU A 1 84 ? -12.855 -2.230 17.348 1.00 96.62 84 GLU A C 1
ATOM 680 O O . GLU A 1 84 ? -13.214 -2.968 18.263 1.00 96.62 84 GLU A O 1
ATOM 685 N N . GLN A 1 85 ? -12.724 -0.912 17.513 1.00 97.38 85 GLN A N 1
ATOM 686 C CA . GLN A 1 85 ? -13.008 -0.208 18.764 1.00 97.38 85 GLN A CA 1
ATOM 687 C C . GLN A 1 85 ? -14.338 0.566 18.757 1.00 97.38 85 GLN A C 1
ATOM 689 O O . GLN A 1 85 ? -14.617 1.284 19.721 1.00 97.38 85 GLN A O 1
ATOM 694 N N . ASP A 1 86 ? -15.158 0.434 17.709 1.00 96.94 86 ASP A N 1
ATOM 695 C CA . ASP A 1 86 ? -16.407 1.187 17.519 1.00 96.94 86 ASP A CA 1
ATOM 696 C C . ASP A 1 86 ? -16.214 2.706 17.672 1.00 96.94 86 ASP A C 1
ATOM 698 O O . ASP A 1 86 ? -16.919 3.376 18.432 1.00 96.94 86 ASP A O 1
ATOM 702 N N . LEU A 1 87 ? -15.212 3.271 16.999 1.00 98.06 87 LEU A N 1
ATOM 703 C CA . LEU A 1 87 ? -14.938 4.710 17.048 1.00 98.06 87 LEU A CA 1
ATOM 704 C C . LEU A 1 87 ? -15.718 5.459 15.970 1.00 98.06 87 LEU A C 1
ATOM 706 O O . LEU A 1 87 ? -16.279 6.522 16.237 1.00 98.06 87 LEU A O 1
ATOM 710 N N . PHE A 1 88 ? -15.766 4.912 14.759 1.00 97.19 88 PHE A N 1
ATOM 711 C CA . PHE A 1 88 ? -16.450 5.526 13.629 1.00 97.19 88 PHE A CA 1
ATOM 712 C C . PHE A 1 88 ? -16.751 4.514 12.524 1.00 97.19 88 PHE A C 1
ATOM 714 O O . PHE A 1 88 ? -16.147 3.443 12.463 1.00 97.19 88 PHE A O 1
ATOM 721 N N . PHE A 1 89 ? -17.619 4.906 11.597 1.00 95.25 89 PHE A N 1
ATOM 722 C CA . PHE A 1 89 ? -17.854 4.190 10.348 1.00 95.25 89 PHE A CA 1
ATOM 723 C C . PHE A 1 89 ? -18.046 5.160 9.172 1.00 95.25 89 PHE A C 1
ATOM 725 O O . PHE A 1 89 ? -18.210 6.369 9.353 1.00 95.25 89 PHE A O 1
ATOM 732 N N . PHE A 1 90 ? -18.014 4.616 7.955 1.00 95.12 90 PHE A N 1
ATOM 733 C CA . PHE A 1 90 ? -18.302 5.331 6.710 1.00 95.12 90 PHE A CA 1
ATOM 734 C C . PHE A 1 90 ? -19.455 4.637 5.986 1.00 95.12 90 PHE A C 1
ATOM 736 O O . PHE A 1 90 ? -19.527 3.409 5.985 1.00 95.12 90 PHE A O 1
ATOM 743 N N . HIS A 1 91 ? -20.339 5.420 5.368 1.00 94.50 91 HIS A N 1
ATOM 744 C CA . HIS A 1 91 ? -21.500 4.916 4.636 1.00 94.50 91 HIS A CA 1
ATOM 745 C C . HIS A 1 91 ? -21.457 5.373 3.175 1.00 94.50 91 HIS A C 1
ATOM 747 O O . HIS A 1 91 ? -21.071 6.505 2.892 1.00 94.50 91 HIS A O 1
ATOM 753 N N . GLU A 1 92 ? -21.902 4.525 2.247 1.00 94.75 92 GLU A N 1
ATOM 754 C CA . GLU A 1 92 ? -21.876 4.815 0.802 1.00 94.75 92 GLU A CA 1
ATOM 755 C C . GLU A 1 92 ? -22.752 6.012 0.406 1.00 94.75 92 GLU A C 1
ATOM 757 O O . GLU A 1 92 ? -22.457 6.699 -0.564 1.00 94.75 92 GLU A O 1
ATOM 762 N N . LEU A 1 93 ? -23.792 6.308 1.192 1.00 94.94 93 LEU A N 1
ATOM 763 C CA . LEU A 1 93 ? -24.633 7.501 1.005 1.00 94.94 93 LEU A CA 1
ATOM 764 C C . LEU A 1 93 ? -23.898 8.822 1.283 1.00 94.94 93 LEU A C 1
ATOM 766 O O . LEU A 1 93 ? -24.377 9.872 0.867 1.00 94.94 93 LEU A O 1
ATOM 770 N N . SER A 1 94 ? -22.764 8.794 1.989 1.00 95.00 94 SER A N 1
ATOM 771 C CA . SER A 1 94 ? -21.935 9.982 2.216 1.00 95.00 94 SER A CA 1
ATOM 772 C C . SER A 1 94 ? -20.440 9.631 2.165 1.00 95.00 94 SER A C 1
ATOM 774 O O . SER A 1 94 ? -19.766 9.560 3.201 1.00 95.00 94 SER A O 1
ATOM 776 N N . PRO A 1 95 ? -19.892 9.373 0.961 1.00 93.31 95 PRO A N 1
ATOM 777 C CA . PRO A 1 95 ? -18.495 8.992 0.796 1.00 93.31 95 PRO A CA 1
ATOM 778 C C . PRO A 1 95 ? -17.552 10.082 1.309 1.00 93.31 95 PRO A C 1
ATOM 780 O O . PRO A 1 95 ? -17.706 11.261 0.999 1.00 93.31 95 PRO A O 1
ATOM 783 N N . GLY A 1 96 ? -16.556 9.685 2.101 1.00 93.31 96 GLY A N 1
ATOM 784 C CA . GLY A 1 96 ? -15.577 10.608 2.684 1.00 93.31 96 GLY A CA 1
ATOM 785 C C . GLY A 1 96 ? -16.053 11.334 3.947 1.00 93.31 96 GLY A C 1
ATOM 786 O O . GLY A 1 96 ? -15.227 11.937 4.628 1.00 93.31 96 GLY A O 1
ATOM 787 N N . SER A 1 97 ? -17.332 11.213 4.317 1.00 94.94 97 SER A N 1
ATOM 788 C CA . SER A 1 97 ? -17.859 11.749 5.576 1.00 94.94 97 SER A CA 1
ATOM 789 C C . SER A 1 97 ? -17.861 10.677 6.665 1.00 94.94 97 SER A C 1
ATOM 791 O O . SER A 1 97 ? -18.439 9.602 6.505 1.00 94.94 97 SER A O 1
ATOM 793 N N . CYS A 1 98 ? -17.202 10.977 7.781 1.00 93.75 98 CYS A N 1
ATOM 794 C CA . CYS A 1 98 ? -17.053 10.075 8.919 1.00 93.75 98 CYS A CA 1
ATOM 795 C C . CYS A 1 98 ? -18.236 10.212 9.887 1.00 93.75 98 CYS A C 1
ATOM 797 O O . CYS A 1 98 ? -18.547 11.318 10.329 1.00 93.75 98 CYS A O 1
ATOM 799 N N . PHE A 1 99 ? -18.847 9.090 10.273 1.00 95.88 99 PHE A N 1
ATOM 800 C CA . PHE A 1 99 ? -19.884 9.040 11.302 1.00 95.88 99 PHE A CA 1
ATOM 801 C C . PHE A 1 99 ? -19.274 8.522 12.604 1.00 95.88 99 PHE A C 1
ATOM 803 O O . PHE A 1 99 ? -18.872 7.362 12.692 1.00 95.88 99 PHE A O 1
ATOM 810 N N . PHE A 1 100 ? -19.176 9.386 13.614 1.00 97.00 100 PHE A N 1
ATOM 811 C CA . PHE A 1 100 ? -18.590 9.025 14.903 1.00 97.00 100 PHE A CA 1
ATOM 812 C C . PHE A 1 100 ? -19.596 8.284 15.784 1.00 97.00 100 PHE A C 1
ATOM 814 O O . PHE A 1 100 ? -20.700 8.764 16.037 1.00 97.00 100 PHE A O 1
ATOM 821 N N . HIS A 1 101 ? -19.180 7.142 16.318 1.00 97.44 101 HIS A N 1
ATOM 822 C CA . HIS A 1 101 ? -19.868 6.497 1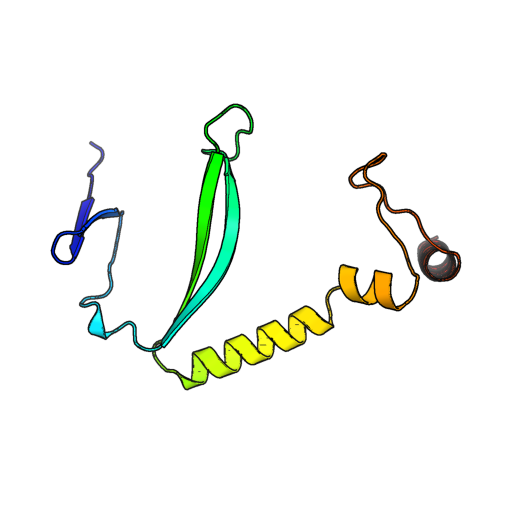7.431 1.00 97.44 101 HIS A CA 1
ATOM 823 C C . HIS A 1 101 ? -19.593 7.255 18.742 1.00 97.44 101 HIS A C 1
ATOM 825 O O . HIS A 1 101 ? -18.645 8.045 18.802 1.00 97.44 101 HIS A O 1
ATOM 831 N N . PRO A 1 102 ? -20.351 7.002 19.829 1.00 98.12 102 PRO A N 1
ATOM 832 C CA . PRO A 1 102 ? -20.171 7.717 21.096 1.00 98.12 102 PRO A CA 1
ATOM 833 C C . PRO A 1 102 ? -18.726 7.720 21.627 1.00 98.12 102 PRO A C 1
ATOM 835 O O . PRO A 1 102 ? -18.247 8.753 22.093 1.00 98.12 102 PRO A O 1
ATOM 838 N N . LYS A 1 103 ? -17.996 6.600 21.497 1.00 98.06 103 LYS A N 1
ATOM 839 C CA . LYS A 1 103 ? -16.581 6.494 21.904 1.00 98.06 103 LYS A CA 1
ATOM 840 C C . LYS A 1 103 ? -15.669 7.403 21.072 1.00 98.06 103 LYS A C 1
ATOM 842 O O . LYS A 1 103 ? -14.839 8.117 21.628 1.00 98.06 103 LYS A O 1
ATOM 847 N N . GLY A 1 104 ? -15.834 7.409 19.748 1.00 97.81 104 GLY A N 1
ATOM 848 C CA . GLY A 1 104 ? -15.052 8.272 18.859 1.00 97.81 104 GLY A CA 1
ATOM 849 C C . GLY A 1 104 ? -15.382 9.752 19.044 1.00 97.81 104 GLY A C 1
ATOM 850 O O . GLY A 1 104 ? -14.474 10.580 19.101 1.00 97.81 104 GLY A O 1
ATOM 851 N N . ALA A 1 105 ? -16.664 10.078 19.226 1.00 97.75 105 ALA A N 1
ATOM 852 C CA . ALA A 1 105 ? -17.115 11.437 19.513 1.00 97.75 105 ALA A CA 1
ATOM 853 C C . ALA A 1 105 ? -16.530 11.963 20.834 1.00 97.75 105 ALA A C 1
ATOM 855 O O . ALA A 1 105 ? -16.129 13.121 20.903 1.00 97.75 105 ALA A O 1
ATOM 856 N N . HIS A 1 106 ? -16.414 11.116 21.863 1.00 97.94 106 HIS A N 1
ATOM 857 C CA . HIS A 1 106 ? -15.761 11.482 23.120 1.00 97.94 106 HIS A CA 1
ATOM 858 C C . HIS A 1 106 ? -14.296 11.904 22.913 1.00 97.94 106 HIS A C 1
ATOM 860 O O . HIS A 1 106 ? -13.900 12.974 23.375 1.00 97.94 106 HIS A O 1
ATOM 866 N N . ILE A 1 107 ? -13.512 11.109 22.170 1.00 97.44 107 ILE A N 1
ATOM 867 C CA . ILE A 1 107 ? -12.111 11.434 21.842 1.00 97.44 107 ILE A CA 1
ATOM 868 C C . ILE A 1 107 ? -12.041 12.751 21.064 1.00 97.44 107 ILE A C 1
ATOM 870 O O . ILE A 1 107 ? -11.272 13.642 21.420 1.00 97.44 107 ILE A O 1
ATOM 874 N N . TYR A 1 108 ? -12.866 12.888 20.024 1.00 96.75 108 TYR A N 1
ATOM 875 C CA . TYR A 1 108 ? -12.917 14.090 19.196 1.00 96.75 108 TYR A CA 1
ATOM 876 C C . TYR A 1 108 ? -13.229 15.341 20.026 1.00 96.75 108 TYR A C 1
ATOM 878 O O . TYR A 1 108 ? -12.494 16.324 19.962 1.00 96.75 108 TYR A O 1
ATOM 886 N N . ASN A 1 109 ? -14.260 15.288 20.871 1.00 97.69 109 ASN A N 1
ATOM 887 C CA . ASN A 1 109 ? -14.652 16.410 21.721 1.00 97.69 109 ASN A CA 1
ATOM 888 C C . ASN A 1 109 ? -13.552 16.793 22.716 1.00 97.69 109 ASN A C 1
ATOM 890 O O . ASN A 1 109 ? -13.337 17.981 22.939 1.00 97.69 109 ASN A O 1
ATOM 894 N N . LYS A 1 110 ? -12.819 15.815 23.266 1.00 97.94 110 LYS A N 1
ATOM 895 C CA . LYS A 1 110 ? -11.694 16.090 24.168 1.00 97.94 110 LYS A CA 1
ATOM 896 C C . LYS A 1 110 ? -10.539 16.795 23.457 1.00 97.94 110 LYS A C 1
ATOM 898 O O . LYS A 1 110 ? -9.943 17.707 24.021 1.00 97.94 110 LYS A O 1
ATOM 903 N N . LEU A 1 111 ? -10.245 16.405 22.214 1.00 97.69 111 LEU A N 1
ATOM 904 C CA . LEU A 1 111 ? -9.244 17.085 21.386 1.00 97.69 111 LEU A CA 1
ATOM 905 C C . LEU A 1 111 ? -9.674 18.516 21.046 1.00 97.69 111 LEU A C 1
ATOM 907 O O . LEU A 1 111 ? -8.860 19.429 21.120 1.00 97.69 111 LEU A O 1
ATOM 911 N N . ILE A 1 112 ? -10.951 18.722 20.716 1.00 97.81 112 ILE A N 1
ATOM 912 C CA . ILE A 1 112 ? -11.498 20.057 20.450 1.00 97.81 112 ILE A CA 1
ATOM 913 C C . ILE A 1 112 ? -11.435 20.945 21.695 1.00 97.81 112 ILE A C 1
ATOM 915 O O . ILE A 1 112 ? -11.047 22.101 21.581 1.00 97.81 112 ILE A O 1
ATOM 919 N N . GLU A 1 113 ? -11.791 20.424 22.871 1.00 98.06 113 GLU A N 1
ATOM 920 C CA . GLU A 1 113 ? -11.684 21.148 24.144 1.00 98.06 113 GLU A CA 1
ATOM 921 C C . GLU A 1 113 ? -10.239 21.558 24.447 1.00 98.06 113 GLU A C 1
ATOM 923 O O . GLU A 1 113 ? -10.017 22.667 24.904 1.00 98.06 113 GLU A O 1
ATOM 928 N N . PHE A 1 114 ? -9.261 20.694 24.161 1.00 97.81 114 PHE A N 1
ATOM 929 C CA . PHE A 1 114 ? -7.845 20.998 24.378 1.00 97.81 114 PHE A CA 1
ATOM 930 C C . PHE A 1 114 ? -7.298 22.087 23.441 1.00 97.81 114 PHE A C 1
ATOM 932 O O . PHE A 1 114 ? -6.396 22.825 23.824 1.00 97.81 114 PHE A O 1
ATOM 939 N N . ILE A 1 115 ? -7.795 22.151 22.201 1.00 97.25 115 ILE A N 1
ATOM 940 C CA . ILE A 1 115 ? -7.342 23.126 21.193 1.00 97.25 115 ILE A CA 1
ATOM 941 C C . ILE A 1 115 ? -7.986 24.508 21.402 1.00 97.25 115 ILE A C 1
ATOM 943 O O . ILE A 1 115 ? -7.414 25.508 20.967 1.00 97.25 115 ILE A O 1
ATOM 947 N N . ARG A 1 116 ? -9.181 24.555 22.000 1.00 91.62 116 ARG A N 1
ATOM 948 C CA . ARG A 1 116 ? -9.926 25.789 22.291 1.00 91.62 116 ARG A CA 1
ATOM 949 C C . ARG A 1 116 ? -9.314 26.566 23.449 1.00 91.62 116 ARG A C 1
ATOM 951 O O . ARG A 1 116 ? -9.328 27.810 23.338 1.00 91.62 116 ARG A O 1
#

Secondary structure (DSSP, 8-state):
------EEETTEEE---SPPPS-GGG--EEEEEEEEEEEGGG-TTS-EEEEEEEEEESSHHHHHHHHHHHHHHHHT-HHHHHHHTT-EEE-TTSTT-EEE-HHHHHHHHHHHHHH-